Protein AF-A0A4R4KSW1-F1 (afdb_monomer_lite)

Foldseek 3Di:
DDDDDDPDDDDDDPVVVVVVVVVVLVPPDCCLVVVVLPVSQVSLVVVCLVVVLPLSSLCVNLVSCVVVVNLLSVLLSCVLPPPDDPSSVVSVCVVQVALLSSLVSSVDDPDPLVVSDDSSSVSNVVSVVRNVVVVPPDDPDD

Structure (mmCIF, N/CA/C/O backbone):
data_AF-A0A4R4KSW1-F1
#
_entry.id   AF-A0A4R4KSW1-F1
#
loop_
_atom_site.group_PDB
_atom_site.id
_atom_site.type_symbol
_atom_site.label_atom_id
_atom_site.label_alt_id
_atom_site.label_comp_id
_atom_site.label_asym_id
_atom_site.label_entity_id
_atom_site.label_seq_id
_atom_site.pdbx_PDB_ins_code
_atom_site.Cartn_x
_atom_site.Cartn_y
_atom_site.Cartn_z
_atom_site.occupancy
_atom_site.B_iso_or_equiv
_atom_site.auth_seq_id
_atom_site.auth_comp_id
_atom_site.auth_asym_id
_atom_site.auth_atom_id
_atom_site.pdbx_PDB_model_num
ATOM 1 N N . MET A 1 1 ? 36.757 42.117 5.072 1.00 40.88 1 MET A N 1
ATOM 2 C CA . MET A 1 1 ? 36.601 40.671 4.805 1.00 40.88 1 MET A CA 1
ATOM 3 C C . MET A 1 1 ? 35.269 40.216 5.393 1.00 40.88 1 MET A C 1
ATOM 5 O O . MET A 1 1 ? 35.121 40.250 6.605 1.00 40.88 1 MET A O 1
ATOM 9 N N . ARG A 1 2 ? 34.273 39.903 4.553 1.00 39.62 2 ARG A N 1
ATOM 10 C CA . ARG A 1 2 ? 32.983 39.302 4.943 1.00 39.62 2 ARG A CA 1
ATOM 11 C C . ARG A 1 2 ? 32.752 38.094 4.035 1.00 39.62 2 ARG A C 1
ATOM 13 O O . ARG A 1 2 ? 32.917 38.212 2.826 1.00 39.62 2 ARG A O 1
ATOM 20 N N . THR A 1 3 ? 32.440 36.951 4.630 1.00 44.84 3 THR A N 1
ATOM 21 C CA . THR A 1 3 ? 32.105 35.693 3.954 1.00 44.84 3 THR A CA 1
ATOM 22 C C . THR A 1 3 ? 30.780 35.831 3.186 1.00 44.84 3 THR A C 1
ATOM 24 O O . THR A 1 3 ? 29.848 36.441 3.717 1.00 44.84 3 THR A O 1
ATOM 27 N N . PRO A 1 4 ? 30.634 35.284 1.964 1.00 45.84 4 PRO A N 1
ATOM 28 C CA . PRO A 1 4 ? 29.331 35.189 1.324 1.00 45.84 4 PRO A CA 1
ATOM 29 C C . PRO A 1 4 ? 28.587 33.981 1.895 1.00 45.84 4 PRO A C 1
ATOM 31 O O . PRO A 1 4 ? 28.995 32.834 1.731 1.00 45.84 4 PRO A O 1
ATOM 34 N N . SER A 1 5 ? 27.500 34.283 2.597 1.00 45.66 5 SER A N 1
ATOM 35 C CA . SER A 1 5 ? 26.503 33.339 3.081 1.00 45.66 5 SER A CA 1
ATOM 36 C C . SER A 1 5 ? 25.898 32.551 1.914 1.00 45.66 5 SER A C 1
ATOM 38 O O . SER A 1 5 ? 25.315 33.122 0.995 1.00 45.66 5 SER A O 1
ATOM 40 N N . GLU A 1 6 ? 26.110 31.238 1.951 1.00 44.94 6 GLU A N 1
ATOM 41 C CA . GLU A 1 6 ? 25.135 30.179 1.682 1.00 44.94 6 GLU A CA 1
ATOM 42 C C . GLU A 1 6 ? 23.900 30.592 0.858 1.00 44.94 6 GLU A C 1
ATOM 44 O O . GLU A 1 6 ? 22.808 30.829 1.381 1.00 44.94 6 GLU A O 1
ATOM 49 N N . GLN A 1 7 ? 24.059 30.628 -0.468 1.00 41.81 7 GLN A N 1
ATOM 50 C CA . GLN A 1 7 ? 22.933 30.652 -1.400 1.00 41.81 7 GLN A CA 1
ATOM 51 C C . GLN A 1 7 ? 22.226 29.294 -1.359 1.00 41.81 7 GLN A C 1
ATOM 53 O O . GLN A 1 7 ? 22.502 28.385 -2.140 1.00 41.81 7 GLN A O 1
ATOM 58 N N . ARG A 1 8 ? 21.296 29.149 -0.416 1.00 44.91 8 ARG A N 1
ATOM 59 C CA . ARG A 1 8 ? 20.306 28.073 -0.432 1.00 44.91 8 ARG A CA 1
ATOM 60 C C . ARG A 1 8 ? 19.415 28.273 -1.670 1.00 44.91 8 ARG A C 1
ATOM 62 O O . ARG A 1 8 ? 18.841 29.356 -1.809 1.00 44.91 8 ARG A O 1
ATOM 69 N N . PRO A 1 9 ? 19.276 27.283 -2.571 1.00 37.34 9 PRO A N 1
ATOM 70 C CA . PRO A 1 9 ? 18.453 27.451 -3.762 1.00 37.34 9 PRO A CA 1
ATOM 71 C C . PRO A 1 9 ? 16.979 27.677 -3.376 1.00 37.34 9 PRO A C 1
ATOM 73 O O . PRO A 1 9 ? 16.510 27.116 -2.376 1.00 37.34 9 PRO A O 1
ATOM 76 N N . PRO A 1 10 ? 16.235 28.497 -4.140 1.00 38.19 10 PRO A N 1
ATOM 77 C CA . PRO A 1 10 ? 14.839 28.797 -3.848 1.00 38.19 10 PRO A CA 1
ATOM 78 C C . PRO A 1 10 ? 13.978 27.529 -3.909 1.00 38.19 10 PRO A C 1
ATOM 80 O O . PRO A 1 10 ? 14.108 26.713 -4.823 1.00 38.19 10 PRO A O 1
ATOM 83 N N . ARG A 1 11 ? 13.070 27.373 -2.933 1.00 46.72 11 ARG A N 1
ATOM 84 C CA . ARG A 1 11 ? 12.058 26.306 -2.935 1.00 46.72 11 ARG A CA 1
ATOM 85 C C . ARG A 1 11 ? 11.201 26.430 -4.205 1.00 46.72 11 ARG A C 1
ATOM 87 O O . ARG A 1 11 ? 10.663 27.512 -4.444 1.00 46.72 11 ARG A O 1
ATOM 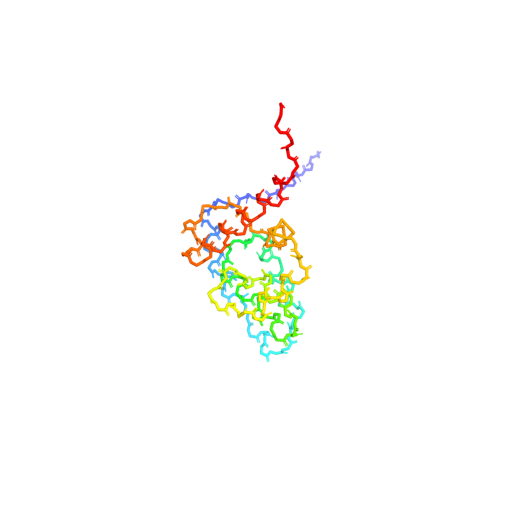94 N N . PRO A 1 12 ? 11.049 25.365 -5.011 1.00 41.12 12 PRO A N 1
ATOM 95 C CA . PRO A 1 12 ? 10.265 25.445 -6.234 1.00 41.12 12 PRO A CA 1
ATOM 96 C C . PRO A 1 12 ? 8.782 25.676 -5.917 1.00 41.12 12 PRO A C 1
ATOM 98 O O . PRO A 1 12 ? 8.201 25.022 -5.051 1.00 41.12 12 PRO A O 1
ATOM 101 N N . LEU A 1 13 ? 8.182 26.623 -6.643 1.00 39.38 13 LEU A N 1
ATOM 102 C CA . LEU A 1 13 ? 6.749 26.903 -6.632 1.00 39.38 13 LEU A CA 1
ATOM 103 C C . LEU A 1 13 ? 5.985 25.678 -7.155 1.00 39.38 13 LEU A C 1
ATOM 105 O O . LEU A 1 13 ? 6.393 25.051 -8.135 1.00 39.38 13 LEU A O 1
ATOM 109 N N . ILE A 1 14 ? 4.864 25.375 -6.501 1.00 45.47 14 ILE A N 1
ATOM 110 C CA . ILE A 1 14 ? 4.027 24.162 -6.594 1.00 45.47 14 ILE A CA 1
ATOM 111 C C . ILE A 1 14 ? 3.681 23.730 -8.043 1.00 45.47 14 ILE A C 1
ATOM 113 O O . ILE A 1 14 ? 3.438 22.551 -8.288 1.00 45.47 14 ILE A O 1
ATOM 117 N N . GLY A 1 15 ? 3.746 24.636 -9.027 1.00 35.56 15 GLY A N 1
ATOM 118 C CA . GLY A 1 15 ? 3.568 24.331 -10.455 1.00 35.56 15 GLY A CA 1
ATOM 119 C C . GLY A 1 15 ? 4.728 23.567 -11.117 1.00 35.56 15 GLY A C 1
ATOM 120 O O . GLY A 1 15 ? 4.478 22.605 -11.837 1.00 35.56 15 GLY A O 1
ATOM 121 N N . LYS A 1 16 ? 5.998 23.900 -10.823 1.00 37.47 16 LYS A N 1
ATOM 122 C CA . LYS A 1 16 ? 7.167 23.210 -11.422 1.00 37.47 16 LYS A CA 1
ATOM 123 C C . LYS A 1 16 ? 7.382 21.797 -10.875 1.00 37.47 16 LYS A C 1
ATOM 125 O O . LYS A 1 16 ? 8.035 20.980 -11.518 1.00 37.47 16 LYS A O 1
ATOM 130 N N . ALA A 1 17 ? 6.811 21.496 -9.708 1.00 44.28 17 ALA A N 1
ATOM 131 C CA . ALA A 1 17 ? 6.842 20.155 -9.140 1.00 44.28 17 ALA A CA 1
ATOM 132 C C . ALA A 1 17 ? 6.058 19.154 -10.002 1.00 44.28 17 ALA A C 1
ATOM 134 O O . ALA A 1 17 ? 6.476 18.009 -10.080 1.00 44.28 17 ALA A O 1
ATOM 135 N N . ARG A 1 18 ? 4.979 19.569 -10.693 1.00 41.75 18 ARG A N 1
ATOM 136 C CA . ARG A 1 18 ? 4.190 18.680 -11.571 1.00 41.75 18 ARG A CA 1
ATOM 137 C C . ARG A 1 18 ? 4.882 18.389 -12.906 1.00 41.75 18 ARG A C 1
ATOM 139 O O . ARG A 1 18 ? 4.827 17.253 -13.357 1.00 41.75 18 ARG A O 1
ATOM 146 N N . GLU A 1 19 ? 5.588 19.352 -13.502 1.00 37.38 19 GLU A N 1
ATOM 147 C CA . GLU A 1 19 ? 6.409 19.104 -14.706 1.00 37.38 19 GLU A CA 1
ATOM 148 C C . GLU A 1 19 ? 7.639 18.242 -14.400 1.00 37.38 19 GLU A C 1
ATOM 150 O O . GLU A 1 19 ? 7.939 17.316 -15.151 1.00 37.38 19 GLU A O 1
ATOM 155 N N . GLN A 1 20 ? 8.308 18.467 -13.260 1.00 49.34 20 GLN A N 1
ATOM 156 C CA . GLN A 1 20 ? 9.351 17.546 -12.800 1.00 49.34 20 GLN A CA 1
ATOM 157 C C . GLN A 1 20 ? 8.776 16.173 -12.442 1.00 49.34 20 GLN A C 1
ATOM 159 O O . GLN A 1 20 ? 9.430 15.178 -12.711 1.00 49.34 20 GLN A O 1
ATOM 164 N N . LEU A 1 21 ? 7.553 16.088 -11.906 1.00 46.84 21 LEU A N 1
ATOM 165 C CA . LEU A 1 21 ? 6.870 14.823 -11.620 1.00 46.84 21 LEU A CA 1
ATOM 166 C C . LEU A 1 21 ? 6.557 14.032 -12.897 1.00 46.84 21 LEU A C 1
ATOM 168 O O . LEU A 1 21 ? 6.642 12.814 -12.852 1.00 46.84 21 LEU A O 1
ATOM 172 N N . ILE A 1 22 ? 6.253 14.685 -14.025 1.00 48.06 22 ILE A N 1
ATOM 173 C CA . ILE A 1 22 ? 6.070 14.016 -15.328 1.00 48.06 22 ILE A CA 1
ATOM 174 C C . ILE A 1 22 ? 7.417 13.500 -15.857 1.00 48.06 22 ILE A C 1
ATOM 176 O O . ILE A 1 22 ? 7.516 12.328 -16.214 1.00 48.06 22 ILE A O 1
ATOM 180 N N . LEU A 1 23 ? 8.477 14.318 -15.802 1.00 46.78 23 LEU A N 1
ATOM 181 C CA . LEU A 1 23 ? 9.830 13.894 -16.191 1.00 46.78 23 LEU A CA 1
ATOM 182 C C . LEU A 1 23 ? 10.416 12.809 -15.263 1.00 46.78 23 LEU A C 1
ATOM 184 O O . LEU A 1 23 ? 11.220 11.992 -15.700 1.00 46.78 23 LEU A O 1
ATOM 188 N N . PHE A 1 24 ? 10.025 12.785 -13.985 1.00 48.53 24 PHE A N 1
ATOM 189 C CA . PHE A 1 24 ? 10.473 11.796 -12.997 1.00 48.53 24 PHE A CA 1
ATOM 190 C C . PHE A 1 24 ? 9.584 10.537 -12.982 1.00 48.53 24 PHE A C 1
ATOM 192 O O . PHE A 1 24 ? 10.086 9.459 -12.668 1.00 48.53 24 PHE A O 1
ATOM 199 N N . LYS A 1 25 ? 8.295 10.630 -13.367 1.00 47.12 25 LYS A N 1
ATOM 200 C CA . LYS A 1 25 ? 7.381 9.478 -13.563 1.00 47.12 25 LYS A CA 1
ATOM 201 C C . LYS A 1 25 ? 7.838 8.558 -14.694 1.00 47.12 25 LYS A C 1
ATOM 203 O O . LYS A 1 25 ? 7.623 7.350 -14.605 1.00 47.12 25 LYS A O 1
ATOM 208 N N . GLU A 1 26 ? 8.480 9.108 -15.723 1.00 49.03 26 GLU A N 1
ATOM 209 C CA . GLU A 1 26 ? 9.073 8.345 -16.832 1.00 49.03 26 GLU A CA 1
ATOM 210 C C . GLU A 1 26 ? 10.316 7.537 -16.414 1.00 49.03 26 GLU A C 1
ATOM 212 O O . GLU A 1 26 ? 10.730 6.615 -17.113 1.00 49.03 26 GLU A O 1
ATOM 217 N N . ILE A 1 27 ? 10.889 7.800 -15.235 1.00 51.84 27 ILE A N 1
ATOM 218 C CA . ILE A 1 27 ? 12.091 7.118 -14.744 1.00 51.84 27 ILE A CA 1
ATOM 219 C C . ILE A 1 27 ? 11.703 6.051 -13.707 1.00 51.84 27 ILE A C 1
ATOM 221 O O . ILE A 1 27 ? 12.081 6.097 -12.537 1.00 51.84 27 ILE A O 1
ATOM 225 N N . VAL A 1 28 ? 11.000 5.013 -14.163 1.00 50.75 28 VAL A N 1
ATOM 226 C CA . VAL A 1 28 ? 11.430 3.651 -13.805 1.00 50.75 28 VAL A CA 1
ATOM 227 C C . VAL A 1 28 ? 11.999 3.053 -15.091 1.00 50.75 28 VAL A C 1
ATOM 229 O O . VAL A 1 28 ? 11.232 2.569 -15.922 1.00 50.75 28 VAL A O 1
ATOM 232 N N . PRO A 1 29 ? 13.322 3.169 -15.298 1.00 47.09 29 PRO A N 1
ATOM 233 C CA . PRO A 1 29 ? 13.972 2.786 -16.539 1.00 47.09 29 PRO A CA 1
ATOM 234 C C . P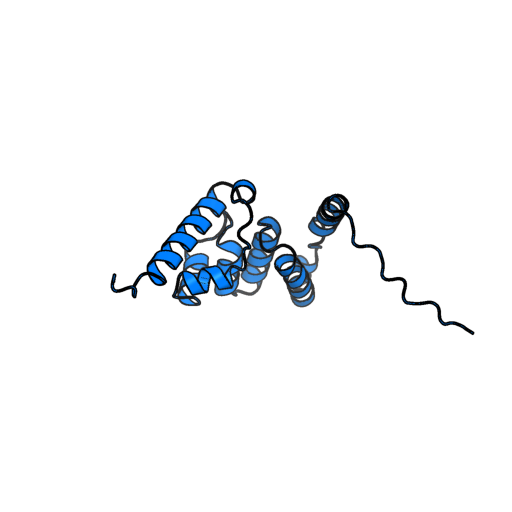RO A 1 29 ? 14.102 1.253 -16.635 1.00 47.09 29 PRO A C 1
ATOM 236 O O . PRO A 1 29 ? 13.894 0.566 -15.634 1.00 47.09 29 PRO A O 1
ATOM 239 N N . PRO A 1 30 ? 14.488 0.697 -17.801 1.00 52.84 30 PRO A N 1
ATOM 240 C CA . PRO A 1 30 ? 14.723 -0.733 -18.103 1.00 52.84 30 PRO A CA 1
ATOM 241 C C . PRO A 1 30 ? 15.565 -1.564 -17.108 1.00 52.84 30 PRO A C 1
ATOM 243 O O . PRO A 1 30 ? 15.766 -2.753 -17.329 1.00 52.84 30 PRO A O 1
ATOM 246 N N . GLU A 1 31 ? 16.016 -0.988 -15.996 1.00 51.25 31 GLU A N 1
ATOM 247 C CA . GLU A 1 31 ? 16.715 -1.614 -14.870 1.00 51.25 31 GLU A CA 1
ATOM 248 C C . GLU A 1 31 ? 15.986 -2.847 -14.302 1.00 51.25 31 GLU A C 1
ATOM 250 O O . GLU A 1 31 ? 16.642 -3.803 -13.883 1.00 51.25 31 GLU A O 1
ATOM 255 N N . LEU A 1 32 ? 14.646 -2.868 -14.354 1.00 52.72 32 LEU A N 1
ATOM 256 C CA . LEU A 1 32 ? 13.837 -4.041 -13.991 1.00 52.72 32 LEU A CA 1
ATOM 257 C C . LEU A 1 32 ? 14.093 -5.247 -14.908 1.00 52.72 32 LEU A C 1
ATOM 259 O O . LEU A 1 32 ? 14.032 -6.382 -14.450 1.00 52.72 32 LEU A O 1
ATOM 263 N N . HIS A 1 33 ? 14.414 -5.007 -16.181 1.00 53.41 33 HIS A N 1
ATOM 264 C CA . HIS A 1 33 ? 14.736 -6.056 -17.152 1.00 53.41 33 HIS A CA 1
ATOM 265 C C . HIS A 1 33 ? 16.196 -6.527 -17.039 1.00 53.41 33 HIS A C 1
ATOM 267 O O . HIS A 1 33 ? 16.533 -7.589 -17.550 1.00 53.41 33 HIS A O 1
ATOM 273 N N . LEU A 1 34 ? 17.058 -5.763 -16.354 1.00 57.00 34 LEU A N 1
ATOM 274 C CA . LEU A 1 34 ? 18.495 -6.038 -16.206 1.00 57.00 34 LEU A CA 1
ATOM 275 C C . LEU A 1 34 ? 18.870 -6.620 -14.830 1.00 57.00 34 LEU A C 1
ATOM 277 O O . LEU A 1 34 ? 20.048 -6.811 -14.541 1.00 57.00 34 LEU A O 1
ATOM 281 N N . GLY A 1 35 ? 17.894 -6.889 -13.954 1.00 61.28 35 GLY A N 1
ATOM 282 C CA . GLY A 1 35 ? 18.146 -7.450 -12.621 1.00 61.28 35 GLY A CA 1
ATOM 283 C C . GLY A 1 35 ? 18.725 -6.455 -11.604 1.00 61.28 35 GLY A C 1
ATOM 284 O O . GLY A 1 35 ? 19.170 -6.848 -10.523 1.00 61.28 35 GLY A O 1
ATOM 285 N N . HIS A 1 36 ? 18.700 -5.153 -11.900 1.00 67.50 36 HIS A N 1
ATOM 286 C CA . HIS A 1 36 ? 19.191 -4.094 -11.012 1.00 67.50 36 HIS A CA 1
ATOM 287 C C . HIS A 1 36 ? 18.127 -3.690 -9.977 1.00 67.50 36 HIS A C 1
ATOM 289 O O . HIS A 1 36 ? 17.738 -2.530 -9.845 1.00 67.50 36 HIS A O 1
ATOM 295 N N . TYR A 1 37 ? 17.655 -4.665 -9.200 1.00 73.25 37 TYR A N 1
ATOM 296 C CA . TYR A 1 37 ? 16.547 -4.467 -8.266 1.00 73.25 37 TYR A CA 1
ATOM 297 C C . TYR A 1 37 ? 16.885 -3.503 -7.119 1.00 73.25 37 TYR A C 1
ATOM 299 O O . TYR A 1 37 ? 16.013 -2.778 -6.653 1.00 73.25 37 TYR A O 1
ATOM 307 N N . ARG A 1 38 ? 18.145 -3.454 -6.656 1.00 79.31 38 ARG A N 1
ATOM 308 C CA . ARG A 1 38 ? 18.543 -2.617 -5.504 1.00 79.31 38 ARG A CA 1
ATOM 309 C C . ARG A 1 38 ? 18.478 -1.106 -5.799 1.00 79.31 38 ARG A C 1
ATOM 311 O O . ARG A 1 38 ? 17.818 -0.409 -5.027 1.00 79.31 38 ARG A O 1
ATOM 318 N N . PRO A 1 39 ? 19.079 -0.578 -6.886 1.00 81.31 39 PRO A N 1
ATOM 319 C CA . PRO A 1 39 ? 18.916 0.832 -7.253 1.00 81.31 39 PRO A CA 1
ATOM 320 C C . PRO A 1 39 ? 17.457 1.219 -7.524 1.00 81.31 39 PRO A C 1
ATOM 322 O O . PRO A 1 39 ? 16.995 2.249 -7.027 1.00 81.31 39 PRO A O 1
ATOM 325 N N . ALA A 1 40 ? 16.710 0.363 -8.232 1.00 81.56 40 ALA A N 1
ATOM 326 C CA . ALA A 1 40 ? 15.293 0.580 -8.510 1.00 81.56 40 ALA A CA 1
ATOM 327 C C . ALA A 1 40 ? 14.458 0.646 -7.218 1.00 81.56 40 ALA A C 1
ATOM 329 O O . ALA A 1 40 ? 13.670 1.579 -7.042 1.00 81.56 40 ALA A O 1
ATOM 330 N N . MET A 1 41 ? 14.684 -0.282 -6.276 1.00 85.12 41 MET A N 1
ATOM 331 C CA . MET A 1 41 ? 14.054 -0.278 -4.949 1.00 85.12 41 MET A CA 1
ATOM 332 C C . MET A 1 41 ? 14.355 1.012 -4.192 1.00 85.12 41 MET A C 1
ATOM 334 O O . MET A 1 41 ? 13.438 1.617 -3.639 1.00 85.12 41 MET A O 1
ATOM 338 N N . GLN A 1 42 ? 15.614 1.456 -4.184 1.00 88.06 42 GLN A N 1
ATOM 339 C CA . GLN A 1 42 ? 16.010 2.662 -3.461 1.00 88.06 42 GLN A CA 1
ATOM 340 C C . GLN A 1 42 ? 15.349 3.916 -4.045 1.00 88.06 42 GLN A C 1
ATOM 342 O O . GLN A 1 42 ? 14.790 4.722 -3.300 1.00 88.06 42 GLN A O 1
ATOM 347 N N . ARG A 1 43 ? 15.353 4.069 -5.376 1.00 87.38 43 ARG A N 1
ATOM 348 C CA . ARG A 1 43 ? 14.718 5.209 -6.055 1.00 87.38 43 ARG A CA 1
ATOM 349 C C . ARG A 1 43 ? 13.208 5.228 -5.812 1.00 87.38 43 ARG A C 1
ATOM 351 O O . ARG A 1 43 ? 12.667 6.263 -5.420 1.00 87.38 43 ARG A O 1
ATOM 358 N N . LEU A 1 44 ? 12.534 4.087 -5.979 1.00 88.44 44 LEU A N 1
ATOM 359 C CA . LEU A 1 44 ? 11.103 3.970 -5.686 1.00 88.44 44 LEU A CA 1
ATOM 360 C C . LEU A 1 44 ? 10.804 4.210 -4.205 1.00 88.44 44 LEU A C 1
ATOM 362 O O . LEU A 1 44 ? 9.764 4.785 -3.880 1.00 88.44 44 LEU A O 1
ATOM 366 N N . ALA A 1 45 ? 11.715 3.841 -3.301 1.00 89.56 45 ALA A N 1
ATOM 367 C CA . ALA A 1 45 ? 11.562 4.126 -1.885 1.00 89.56 45 ALA A CA 1
ATOM 368 C C . ALA A 1 45 ? 11.592 5.619 -1.569 1.00 89.56 45 ALA A C 1
ATOM 370 O O . ALA A 1 45 ? 10.720 6.095 -0.841 1.00 89.56 45 ALA A O 1
ATOM 371 N N . SER A 1 46 ? 12.530 6.362 -2.155 1.00 89.19 46 SER A N 1
ATOM 372 C CA . SER A 1 46 ? 12.569 7.820 -2.034 1.00 89.19 46 SER A CA 1
ATOM 373 C C . SER A 1 46 ? 11.317 8.474 -2.623 1.00 89.19 46 SER A C 1
ATOM 375 O O . SER A 1 46 ? 10.732 9.353 -1.993 1.00 89.19 46 SER A O 1
ATOM 377 N N . LEU A 1 47 ? 10.863 8.011 -3.791 1.00 89.00 47 LEU A N 1
ATOM 378 C CA . LEU A 1 47 ? 9.683 8.563 -4.457 1.00 89.00 47 LEU A CA 1
ATOM 379 C C . LEU A 1 47 ? 8.394 8.343 -3.675 1.00 89.00 47 LEU A C 1
ATOM 381 O O . LEU A 1 47 ? 7.652 9.285 -3.434 1.00 89.00 47 LEU A O 1
ATOM 385 N N . THR A 1 48 ? 8.140 7.111 -3.245 1.00 88.81 48 THR A N 1
ATOM 386 C CA . THR A 1 48 ? 6.934 6.778 -2.470 1.00 88.81 48 THR A CA 1
ATOM 387 C C . THR A 1 48 ? 6.941 7.406 -1.076 1.00 88.81 48 THR A C 1
ATOM 389 O O . THR A 1 48 ? 5.882 7.607 -0.495 1.00 88.81 48 THR A O 1
ATOM 392 N N . ALA A 1 49 ? 8.106 7.766 -0.526 1.00 87.12 49 ALA A N 1
ATOM 393 C CA . ALA A 1 49 ? 8.173 8.577 0.688 1.00 87.12 49 ALA A CA 1
ATOM 394 C C . ALA A 1 49 ? 7.798 10.051 0.434 1.00 87.12 49 ALA A C 1
ATOM 396 O O . ALA A 1 49 ? 7.161 10.674 1.285 1.00 87.12 49 ALA A O 1
ATOM 397 N N . ALA A 1 50 ? 8.183 10.605 -0.720 1.00 86.19 50 ALA A N 1
ATOM 398 C CA . ALA A 1 50 ? 7.856 11.976 -1.113 1.00 86.19 50 ALA A CA 1
ATOM 399 C C . ALA A 1 50 ? 6.389 12.129 -1.557 1.00 86.19 50 ALA A C 1
ATOM 401 O O . ALA A 1 50 ? 5.739 13.115 -1.206 1.00 86.19 50 ALA A O 1
ATOM 402 N N . TYR A 1 51 ? 5.869 11.130 -2.272 1.00 85.88 51 TYR A N 1
ATOM 403 C CA . TYR A 1 51 ? 4.535 11.097 -2.872 1.00 85.88 51 TYR A CA 1
ATOM 404 C C . TYR A 1 51 ? 3.790 9.816 -2.449 1.00 85.88 51 TYR A C 1
ATOM 406 O O . TYR A 1 51 ? 3.611 8.903 -3.257 1.00 85.88 51 TYR A O 1
ATOM 414 N N . PRO A 1 52 ? 3.387 9.699 -1.171 1.00 86.31 52 PRO A N 1
ATOM 415 C CA . PRO A 1 52 ? 2.792 8.468 -0.641 1.00 86.31 52 PRO A CA 1
ATOM 416 C C . PRO A 1 52 ? 1.427 8.109 -1.241 1.00 86.31 52 PRO A C 1
ATOM 418 O O . PRO A 1 52 ? 1.038 6.936 -1.202 1.00 86.31 52 PRO A O 1
ATOM 421 N N . ASP A 1 53 ? 0.737 9.102 -1.803 1.00 86.12 53 ASP A N 1
ATOM 422 C CA . ASP A 1 53 ? -0.639 9.006 -2.300 1.00 86.12 53 ASP A CA 1
ATOM 423 C C . ASP A 1 53 ? -0.690 8.798 -3.827 1.00 86.12 53 ASP A C 1
ATOM 425 O O . ASP A 1 53 ? -1.759 8.586 -4.393 1.00 86.12 53 ASP A O 1
ATOM 429 N N . ASP A 1 54 ? 0.461 8.834 -4.514 1.00 87.50 54 ASP A N 1
ATOM 430 C CA . ASP A 1 54 ? 0.540 8.578 -5.956 1.00 87.50 54 ASP A CA 1
ATOM 431 C C . ASP A 1 54 ? 0.393 7.074 -6.230 1.00 87.50 54 ASP A C 1
ATOM 433 O O . ASP A 1 54 ? 1.316 6.278 -6.018 1.00 87.50 54 ASP A O 1
ATOM 437 N N . LEU A 1 55 ? -0.791 6.684 -6.701 1.00 88.00 55 LEU A N 1
ATOM 438 C CA . LEU A 1 55 ? -1.139 5.285 -6.941 1.00 88.00 55 LEU A CA 1
ATOM 439 C C . LEU A 1 55 ? -0.287 4.621 -8.027 1.00 88.00 55 LEU A C 1
ATOM 441 O O . LEU A 1 55 ? -0.041 3.420 -7.925 1.00 88.00 55 LEU A O 1
ATOM 445 N N . ASP A 1 56 ? 0.234 5.370 -9.004 1.00 87.12 56 ASP A N 1
ATOM 446 C CA . ASP A 1 56 ? 1.128 4.801 -10.019 1.00 87.12 56 ASP A CA 1
ATOM 447 C C . ASP A 1 56 ? 2.475 4.422 -9.399 1.00 87.12 56 ASP A C 1
ATOM 449 O O . ASP A 1 56 ? 3.030 3.357 -9.684 1.00 87.12 56 ASP A O 1
ATOM 453 N N . LEU A 1 57 ? 3.012 5.274 -8.517 1.00 88.06 57 LEU A N 1
ATOM 454 C CA . LEU A 1 57 ? 4.251 4.976 -7.793 1.00 88.06 57 LEU A CA 1
ATOM 455 C C . LEU A 1 57 ? 4.080 3.782 -6.853 1.00 88.06 57 LEU A C 1
ATOM 457 O O . LEU A 1 57 ? 4.971 2.932 -6.757 1.00 88.06 57 LEU A O 1
ATOM 461 N N . ARG A 1 58 ? 2.925 3.688 -6.192 1.00 91.94 58 ARG A N 1
ATOM 462 C CA . ARG A 1 58 ? 2.574 2.541 -5.351 1.00 91.94 58 ARG A CA 1
ATOM 463 C C . ARG A 1 58 ? 2.449 1.247 -6.160 1.00 91.94 58 ARG A C 1
ATOM 465 O O . ARG A 1 58 ? 3.058 0.251 -5.773 1.00 91.94 58 ARG A O 1
ATOM 472 N N . ALA A 1 59 ? 1.754 1.274 -7.298 1.00 90.31 59 ALA A N 1
ATOM 473 C CA . ALA A 1 59 ? 1.611 0.126 -8.197 1.00 90.31 59 ALA A CA 1
ATOM 474 C C . ALA A 1 59 ? 2.972 -0.365 -8.714 1.00 90.31 59 ALA A C 1
ATOM 476 O O . ALA A 1 59 ? 3.277 -1.556 -8.662 1.00 90.31 59 ALA A O 1
ATOM 477 N N . ARG A 1 60 ? 3.851 0.558 -9.130 1.00 89.88 60 ARG A N 1
ATOM 478 C CA . ARG A 1 60 ? 5.222 0.227 -9.562 1.00 89.88 60 ARG A CA 1
ATOM 479 C C . ARG A 1 60 ? 6.036 -0.416 -8.445 1.00 89.88 60 ARG A C 1
ATOM 481 O O . ARG A 1 60 ? 6.774 -1.370 -8.685 1.00 89.88 60 ARG A O 1
ATOM 488 N N . ARG A 1 61 ? 5.896 0.081 -7.214 1.00 91.19 61 ARG A N 1
ATOM 489 C CA . ARG A 1 61 ? 6.575 -0.502 -6.056 1.00 91.19 61 ARG A CA 1
ATOM 490 C C . ARG A 1 61 ? 6.042 -1.900 -5.729 1.00 91.19 61 ARG A C 1
ATOM 492 O O . ARG A 1 61 ? 6.847 -2.789 -5.469 1.00 91.19 61 ARG A O 1
ATOM 499 N N . ALA A 1 62 ? 4.730 -2.117 -5.808 1.00 92.69 62 ALA A N 1
ATOM 500 C CA . ALA A 1 62 ? 4.132 -3.444 -5.669 1.00 92.69 62 ALA A CA 1
ATOM 501 C C . ALA A 1 62 ? 4.657 -4.413 -6.743 1.00 92.69 62 ALA A C 1
ATOM 503 O O . ALA A 1 62 ? 5.123 -5.499 -6.408 1.00 92.69 62 ALA A O 1
ATOM 504 N N . ALA A 1 63 ? 4.695 -3.997 -8.012 1.00 90.25 63 ALA A N 1
ATOM 505 C CA . ALA A 1 63 ? 5.231 -4.806 -9.109 1.00 90.25 63 ALA A CA 1
ATOM 506 C C . ALA A 1 63 ? 6.693 -5.236 -8.878 1.00 90.25 63 ALA A C 1
ATOM 508 O O . ALA A 1 63 ? 7.033 -6.400 -9.081 1.00 90.25 63 ALA A O 1
ATOM 509 N N . LEU A 1 64 ? 7.542 -4.337 -8.374 1.00 88.69 64 LEU A N 1
ATOM 510 C CA . LEU A 1 64 ? 8.920 -4.665 -7.998 1.00 88.69 64 LEU A CA 1
ATOM 511 C C . LEU A 1 64 ? 8.983 -5.700 -6.861 1.00 88.69 64 LEU A C 1
ATOM 513 O O . LEU A 1 64 ? 9.803 -6.615 -6.899 1.00 88.69 64 LEU A O 1
ATOM 517 N N . HIS A 1 65 ? 8.105 -5.591 -5.862 1.00 90.12 65 HIS A N 1
ATOM 518 C CA . HIS A 1 65 ? 8.035 -6.571 -4.777 1.00 90.12 65 HIS A CA 1
ATOM 519 C C . HIS A 1 65 ? 7.509 -7.943 -5.238 1.00 90.12 65 HIS A C 1
ATOM 521 O O . HIS A 1 65 ? 7.945 -8.956 -4.686 1.00 90.12 65 HIS A O 1
ATOM 527 N N . ARG A 1 66 ? 6.663 -8.001 -6.282 1.00 90.06 66 ARG A N 1
ATOM 528 C CA . ARG A 1 66 ? 6.224 -9.265 -6.911 1.00 90.06 66 ARG A CA 1
ATOM 529 C C . ARG A 1 66 ? 7.412 -10.009 -7.514 1.00 90.06 66 ARG A C 1
ATOM 531 O O . ARG A 1 66 ? 7.545 -11.209 -7.305 1.00 90.06 66 ARG A O 1
ATOM 538 N N . GLN A 1 67 ? 8.315 -9.289 -8.182 1.00 87.19 67 GLN A N 1
ATOM 539 C CA . GLN A 1 67 ? 9.509 -9.880 -8.800 1.00 87.19 67 GLN A CA 1
ATOM 540 C C . GLN A 1 67 ? 10.457 -10.534 -7.787 1.00 87.19 67 GLN A C 1
ATOM 542 O O . GLN A 1 67 ? 11.143 -11.492 -8.128 1.00 87.19 67 GLN A O 1
ATOM 547 N N . VAL A 1 68 ? 10.485 -10.045 -6.543 1.00 85.00 68 VAL A N 1
ATOM 548 C CA . VAL A 1 68 ? 11.319 -10.605 -5.463 1.00 85.00 68 VAL A CA 1
ATOM 549 C C . VAL A 1 68 ? 10.532 -11.484 -4.480 1.00 85.00 68 VAL A C 1
ATOM 551 O O . VAL A 1 68 ? 11.079 -11.889 -3.457 1.00 85.00 68 VAL A O 1
ATOM 554 N N . GLY A 1 69 ? 9.255 -11.772 -4.759 1.00 89.06 69 GLY A N 1
ATOM 555 C CA . GLY A 1 69 ? 8.416 -12.675 -3.961 1.00 89.06 69 GLY A CA 1
ATOM 556 C C . GLY A 1 69 ? 7.994 -12.152 -2.581 1.00 89.06 69 GLY A C 1
ATOM 557 O O . GLY A 1 69 ? 7.547 -12.932 -1.743 1.00 89.06 69 GLY A O 1
ATOM 558 N N . ASN A 1 70 ? 8.115 -10.849 -2.309 1.00 93.50 70 ASN A N 1
ATOM 559 C CA . ASN A 1 70 ? 7.739 -10.272 -1.013 1.00 93.50 70 ASN A CA 1
ATOM 560 C C . ASN A 1 70 ? 6.254 -9.873 -0.997 1.00 93.50 70 ASN A C 1
ATOM 562 O O . ASN A 1 70 ? 5.921 -8.695 -1.120 1.00 93.50 70 ASN A O 1
ATOM 566 N N . LEU A 1 71 ? 5.365 -10.856 -0.824 1.00 95.25 71 LEU A N 1
ATOM 567 C CA . LEU A 1 71 ? 3.909 -10.653 -0.853 1.00 95.25 71 LEU A CA 1
ATOM 568 C C . LEU A 1 71 ? 3.395 -9.628 0.172 1.00 95.25 71 LEU A C 1
ATOM 570 O O . LEU A 1 71 ? 2.424 -8.931 -0.110 1.00 95.25 71 LEU A O 1
ATOM 574 N N . VAL A 1 72 ? 4.054 -9.488 1.328 1.00 96.31 72 VAL A N 1
ATOM 575 C CA . VAL A 1 72 ? 3.663 -8.508 2.357 1.00 96.31 72 VAL A CA 1
ATOM 576 C C . VAL A 1 72 ? 3.805 -7.083 1.831 1.00 96.31 72 VAL A C 1
ATOM 578 O O . VAL A 1 72 ? 2.873 -6.285 1.940 1.00 96.31 72 VAL A O 1
ATOM 581 N N . ASP A 1 73 ? 4.957 -6.751 1.242 1.00 94.94 73 ASP A N 1
ATOM 582 C CA . ASP A 1 73 ? 5.151 -5.423 0.662 1.00 94.94 73 ASP A CA 1
ATOM 583 C C . ASP A 1 73 ? 4.364 -5.254 -0.645 1.00 94.94 73 ASP A C 1
ATOM 585 O O . ASP A 1 73 ? 3.903 -4.145 -0.917 1.00 94.94 73 ASP A O 1
ATOM 589 N N . VAL A 1 74 ? 4.133 -6.322 -1.423 1.00 96.00 74 VAL A N 1
ATOM 590 C CA . VAL A 1 74 ? 3.209 -6.251 -2.569 1.00 96.00 74 VAL A CA 1
ATOM 591 C C . VAL A 1 74 ? 1.833 -5.782 -2.107 1.00 96.00 74 VAL A C 1
ATOM 593 O O . VAL A 1 74 ? 1.339 -4.778 -2.618 1.00 96.00 74 VAL A O 1
ATOM 596 N N . GLY A 1 75 ? 1.255 -6.438 -1.099 1.00 95.94 75 GLY A N 1
ATOM 597 C CA . GLY A 1 75 ? -0.039 -6.055 -0.544 1.00 95.94 75 GLY A CA 1
ATOM 598 C C . GLY A 1 75 ? -0.024 -4.657 0.060 1.00 95.94 75 GLY A C 1
ATOM 599 O O . GLY A 1 75 ? -0.907 -3.858 -0.215 1.00 95.94 75 GLY A O 1
ATOM 600 N N . ARG A 1 76 ? 1.018 -4.295 0.812 1.00 95.88 76 ARG A N 1
ATOM 601 C CA . ARG A 1 76 ? 1.141 -2.963 1.424 1.00 95.88 76 ARG A CA 1
ATOM 602 C C . ARG A 1 76 ? 1.097 -1.829 0.396 1.00 95.88 76 ARG A C 1
ATOM 604 O O . ARG A 1 76 ? 0.419 -0.816 0.600 1.00 95.88 76 ARG A O 1
ATOM 611 N N . TRP A 1 77 ? 1.876 -1.949 -0.677 1.00 94.69 77 TRP A N 1
ATOM 612 C CA . TRP A 1 77 ? 1.949 -0.910 -1.704 1.00 94.69 77 TRP A CA 1
ATOM 613 C C . TRP A 1 77 ? 0.737 -0.981 -2.636 1.00 94.69 77 TRP A C 1
ATOM 615 O O . TRP A 1 77 ? 0.154 0.061 -2.930 1.00 94.69 77 TRP A O 1
ATOM 625 N N . GLY A 1 78 ? 0.296 -2.189 -2.990 1.00 93.75 78 GLY A N 1
ATOM 626 C CA . GLY A 1 78 ? -0.835 -2.452 -3.876 1.00 93.75 78 GLY A CA 1
ATOM 627 C C . GLY A 1 78 ? -2.219 -2.303 -3.241 1.00 93.75 78 GLY A C 1
ATOM 628 O O . GLY A 1 78 ? -3.185 -2.163 -3.967 1.00 93.75 78 GLY A O 1
ATOM 629 N N . PHE A 1 79 ? -2.377 -2.264 -1.916 1.00 94.69 79 PHE A N 1
ATOM 630 C CA . PHE A 1 79 ? -3.698 -2.292 -1.259 1.00 94.69 79 PHE A CA 1
ATOM 631 C C . PHE A 1 79 ? -4.714 -1.284 -1.830 1.00 94.69 79 PHE A C 1
ATOM 633 O O . PHE A 1 79 ? -5.903 -1.579 -1.932 1.00 94.69 79 PHE A O 1
ATOM 640 N N . LEU A 1 80 ? -4.256 -0.103 -2.248 1.00 92.25 80 LEU A N 1
ATOM 641 C CA . LEU A 1 80 ? -5.105 0.947 -2.821 1.00 92.25 80 LEU A CA 1
ATOM 642 C C . LEU A 1 80 ? -5.234 0.890 -4.350 1.00 92.25 80 LEU A C 1
ATOM 644 O O . LEU A 1 80 ? -6.001 1.653 -4.924 1.00 92.25 80 LEU A O 1
ATOM 648 N N . THR A 1 81 ? -4.505 0.008 -5.024 1.00 88.81 81 THR A N 1
ATOM 649 C CA . THR A 1 81 ? -4.516 -0.144 -6.478 1.00 88.81 81 THR A CA 1
ATOM 650 C C . THR A 1 81 ? -5.539 -1.198 -6.904 1.00 88.81 81 THR A C 1
ATOM 652 O O . THR A 1 81 ? -5.855 -2.138 -6.172 1.00 88.81 81 THR A O 1
ATOM 655 N N . VAL A 1 82 ? -6.102 -1.041 -8.102 1.00 87.19 82 VAL A N 1
ATOM 656 C CA . VAL A 1 82 ? -7.163 -1.933 -8.609 1.00 87.19 82 VAL A CA 1
ATOM 657 C C . VAL A 1 82 ? -6.652 -3.362 -8.836 1.00 87.19 82 VAL A C 1
ATOM 659 O O . VAL A 1 82 ? -7.419 -4.308 -8.692 1.00 87.19 82 VAL A O 1
ATOM 662 N N . ASP A 1 83 ? -5.365 -3.525 -9.142 1.00 88.06 83 ASP A N 1
ATOM 663 C CA . ASP A 1 83 ? -4.720 -4.796 -9.490 1.00 88.06 83 ASP A CA 1
ATOM 664 C C . ASP A 1 83 ? -4.284 -5.651 -8.288 1.00 88.06 83 ASP A C 1
ATOM 666 O O . ASP A 1 83 ? -3.766 -6.747 -8.494 1.00 88.06 83 ASP A O 1
ATOM 670 N N . ALA A 1 84 ? -4.455 -5.180 -7.047 1.00 90.75 84 ALA A N 1
ATOM 671 C CA . ALA A 1 84 ? -4.083 -5.971 -5.875 1.00 90.75 84 ALA A CA 1
ATOM 672 C C . ALA A 1 84 ? -4.921 -7.244 -5.753 1.00 90.75 84 ALA A C 1
ATOM 674 O O . ALA A 1 84 ? -6.156 -7.195 -5.730 1.00 90.75 84 ALA A O 1
ATOM 675 N N . THR A 1 85 ? -4.234 -8.379 -5.637 1.00 94.00 85 THR A N 1
ATOM 676 C CA . THR A 1 85 ? -4.885 -9.685 -5.531 1.00 94.00 85 THR A CA 1
ATOM 677 C C . THR A 1 85 ? -5.314 -9.979 -4.088 1.00 94.00 85 THR A C 1
ATOM 679 O O . THR A 1 85 ? -4.745 -9.425 -3.141 1.00 94.00 85 THR A O 1
ATOM 682 N N . PRO A 1 86 ? -6.299 -10.872 -3.876 1.00 94.50 86 PRO A N 1
ATOM 683 C CA . PRO A 1 86 ? -6.712 -11.267 -2.531 1.00 94.50 86 PRO A CA 1
ATOM 684 C C . PRO A 1 86 ? -5.566 -11.830 -1.678 1.00 94.50 86 PRO A C 1
ATOM 686 O O . PRO A 1 86 ? -5.483 -11.511 -0.496 1.00 94.50 86 PRO A O 1
ATOM 689 N N . ASP A 1 87 ? -4.655 -12.605 -2.274 1.00 96.19 87 ASP A N 1
ATOM 690 C CA . ASP A 1 87 ? -3.515 -13.203 -1.565 1.00 96.19 87 ASP A CA 1
ATOM 691 C C . ASP A 1 87 ? -2.497 -12.148 -1.111 1.00 96.19 87 ASP A C 1
ATOM 693 O O . ASP A 1 87 ? -1.962 -12.219 -0.003 1.00 96.19 87 ASP A O 1
ATOM 697 N N . GLU A 1 88 ? -2.254 -11.134 -1.947 1.00 96.19 88 GLU A N 1
ATOM 698 C CA . GLU A 1 88 ? -1.392 -9.996 -1.615 1.00 96.19 88 GLU A CA 1
ATOM 699 C C . GLU A 1 88 ? -1.981 -9.199 -0.445 1.00 96.19 88 GLU A C 1
ATOM 701 O O . GLU A 1 88 ? -1.279 -8.886 0.520 1.00 96.19 88 GLU A O 1
ATOM 706 N N . ILE A 1 89 ? -3.287 -8.920 -0.496 1.00 95.12 89 ILE A N 1
ATOM 707 C CA . ILE A 1 89 ? -4.005 -8.220 0.576 1.00 95.12 89 ILE A CA 1
ATOM 708 C C . ILE A 1 89 ? -3.966 -9.043 1.870 1.00 95.12 89 ILE A C 1
ATOM 710 O O . ILE A 1 89 ? -3.629 -8.504 2.923 1.00 95.12 89 ILE A O 1
ATOM 714 N N . ALA A 1 90 ? -4.213 -10.352 1.798 1.00 95.56 90 ALA A N 1
ATOM 715 C CA . ALA A 1 90 ? -4.175 -11.236 2.959 1.00 95.56 90 ALA A CA 1
ATOM 716 C C . ALA A 1 90 ? -2.776 -11.313 3.597 1.00 95.56 90 ALA A C 1
ATOM 718 O O . ALA A 1 90 ? -2.651 -11.340 4.824 1.00 95.56 90 ALA A O 1
ATOM 719 N N . ALA A 1 91 ? -1.709 -11.314 2.791 1.00 96.75 91 ALA A N 1
ATOM 720 C CA . ALA A 1 91 ? -0.337 -11.276 3.294 1.00 96.75 91 ALA A CA 1
ATOM 721 C C . ALA A 1 91 ? -0.040 -9.964 4.039 1.00 96.75 91 ALA A C 1
ATOM 723 O O . ALA A 1 91 ? 0.566 -9.983 5.115 1.00 96.75 91 ALA A O 1
ATOM 724 N N . PHE A 1 92 ? -0.494 -8.832 3.494 1.00 96.50 92 PHE A N 1
ATOM 725 C CA . PHE A 1 92 ? -0.388 -7.532 4.153 1.00 96.50 92 PHE A CA 1
ATOM 726 C C . PHE A 1 92 ? -1.171 -7.487 5.470 1.00 96.50 92 PHE A C 1
ATOM 728 O O . PHE A 1 92 ? -0.608 -7.068 6.487 1.00 96.50 92 PHE A O 1
ATOM 735 N N . ASP A 1 93 ? -2.411 -7.978 5.466 1.00 94.25 93 ASP A N 1
ATOM 736 C CA . ASP A 1 93 ? -3.280 -8.054 6.641 1.00 94.25 93 ASP A CA 1
ATOM 737 C C . ASP A 1 93 ? -2.679 -8.933 7.741 1.00 94.25 93 ASP A C 1
ATOM 739 O O . ASP A 1 93 ? -2.624 -8.528 8.900 1.00 94.25 93 ASP A O 1
ATOM 743 N N . LYS A 1 94 ? -2.146 -10.108 7.391 1.00 94.94 94 LYS A N 1
ATOM 744 C CA . LYS A 1 94 ? -1.501 -11.013 8.353 1.00 94.94 94 LYS A CA 1
ATOM 745 C C . LYS A 1 94 ? -0.267 -10.387 9.009 1.00 94.94 94 LYS A C 1
ATOM 747 O O . LYS A 1 94 ? -0.004 -10.645 10.180 1.00 94.94 94 LYS A O 1
ATOM 752 N N . ALA A 1 95 ? 0.499 -9.592 8.261 1.00 95.50 95 ALA A N 1
ATOM 753 C CA . ALA A 1 95 ? 1.676 -8.899 8.783 1.00 95.50 95 ALA A CA 1
ATOM 754 C C . ALA A 1 95 ? 1.322 -7.662 9.631 1.00 95.50 95 ALA A C 1
ATOM 756 O O . ALA A 1 95 ? 2.132 -7.235 10.453 1.00 95.50 95 ALA A O 1
ATOM 757 N N . HIS A 1 96 ? 0.128 -7.093 9.443 1.00 92.38 96 HIS A N 1
ATOM 758 C CA . HIS A 1 96 ? -0.355 -5.899 10.136 1.00 92.38 96 HIS A CA 1
ATOM 759 C C . HIS A 1 96 ? -1.780 -6.147 10.647 1.00 92.38 96 HIS A C 1
ATOM 761 O O . HIS A 1 96 ? -2.750 -5.597 10.136 1.00 92.38 96 HIS A O 1
ATOM 767 N N . SER A 1 97 ? -1.913 -6.989 11.670 1.00 86.19 97 SER A N 1
ATOM 768 C CA . SER A 1 97 ? -3.202 -7.564 12.080 1.00 86.19 97 SER A CA 1
ATOM 769 C C . SER A 1 97 ? -4.287 -6.529 12.432 1.00 86.19 97 SER A C 1
ATOM 771 O O . SER A 1 97 ? -5.471 -6.795 12.249 1.00 86.19 97 SER A O 1
ATOM 773 N N . GLY A 1 98 ? -3.903 -5.336 12.900 1.00 90.50 98 GLY A N 1
ATOM 774 C CA . GLY A 1 98 ? -4.828 -4.232 13.195 1.00 90.50 98 GLY A CA 1
ATOM 775 C C . GLY A 1 98 ? -5.030 -3.287 12.008 1.00 90.50 98 GLY A C 1
ATOM 776 O O . GLY A 1 98 ? -4.085 -2.964 11.284 1.00 90.50 98 GLY A O 1
ATOM 777 N N . ALA A 1 99 ? -6.254 -2.808 11.810 1.00 91.12 99 ALA A N 1
ATOM 778 C CA . ALA A 1 99 ? -6.581 -1.758 10.849 1.00 91.12 99 ALA A CA 1
ATOM 779 C C . ALA A 1 99 ? -5.792 -0.471 11.132 1.00 91.12 99 ALA A C 1
ATOM 781 O O . ALA A 1 99 ? -5.298 0.160 10.195 1.00 91.12 99 ALA A O 1
ATOM 782 N N . TRP A 1 100 ? -5.555 -0.127 12.405 1.00 88.69 100 TRP A N 1
ATOM 783 C CA . TRP A 1 100 ? -4.678 1.003 12.746 1.00 88.69 100 TRP A CA 1
ATOM 784 C C . TRP A 1 100 ? -3.226 0.783 12.289 1.00 88.69 100 TRP A C 1
ATOM 786 O O . TRP A 1 100 ? -2.606 1.670 11.696 1.00 88.69 100 TRP A O 1
ATOM 796 N N . ALA A 1 101 ? -2.689 -0.427 12.480 1.00 91.56 101 ALA A N 1
ATOM 797 C CA . ALA A 1 101 ? -1.343 -0.779 12.024 1.00 91.56 101 ALA A CA 1
ATOM 798 C C . ALA A 1 101 ? -1.228 -0.722 10.492 1.00 91.56 101 ALA A C 1
ATOM 800 O O . ALA A 1 101 ? -0.235 -0.220 9.961 1.00 91.56 101 ALA A O 1
ATOM 801 N N . ARG A 1 102 ? -2.263 -1.172 9.776 1.00 93.44 102 ARG A N 1
ATOM 802 C CA . ARG A 1 102 ? -2.357 -1.092 8.311 1.00 93.44 102 ARG A CA 1
ATOM 803 C C . ARG A 1 102 ? -2.433 0.343 7.815 1.00 93.44 102 ARG A C 1
ATOM 805 O O . ARG A 1 102 ? -1.740 0.685 6.856 1.00 93.44 102 ARG A O 1
ATOM 812 N N . LEU A 1 103 ? -3.200 1.198 8.488 1.00 90.69 103 LEU A N 1
ATOM 813 C CA . LEU A 1 103 ? -3.290 2.616 8.153 1.00 90.69 103 LEU A CA 1
ATOM 814 C C . LEU A 1 103 ? -1.914 3.291 8.267 1.00 90.69 103 LEU A C 1
ATOM 816 O O . LEU A 1 103 ? -1.463 3.923 7.310 1.00 90.69 103 LEU A O 1
ATOM 820 N N . LEU A 1 104 ? -1.187 3.059 9.366 1.00 89.75 104 LEU A N 1
ATOM 821 C CA . LEU A 1 104 ? 0.184 3.554 9.548 1.00 89.75 104 LEU A CA 1
ATOM 822 C C . LEU A 1 104 ? 1.160 2.976 8.512 1.00 89.75 104 LEU A C 1
ATOM 824 O O . LEU A 1 104 ? 1.993 3.698 7.954 1.00 89.75 104 LEU A O 1
ATOM 828 N N . ALA A 1 105 ? 1.056 1.678 8.220 1.00 91.50 105 ALA A N 1
ATOM 829 C CA . ALA A 1 105 ? 1.912 1.010 7.248 1.00 91.50 105 ALA A CA 1
ATOM 830 C C . ALA A 1 105 ? 1.683 1.520 5.819 1.00 91.50 105 ALA A C 1
ATOM 832 O O . ALA A 1 105 ? 2.652 1.609 5.052 1.00 91.50 105 ALA A O 1
ATOM 833 N N . SER A 1 106 ? 0.444 1.893 5.476 1.00 86.12 106 SER A N 1
ATOM 834 C CA . SER A 1 106 ? 0.076 2.438 4.167 1.00 86.12 106 SER A CA 1
ATOM 835 C C . SER A 1 106 ? 0.795 3.756 3.864 1.00 86.12 106 SER A C 1
ATOM 837 O O . SER A 1 106 ? 1.095 4.016 2.697 1.00 86.12 106 SER A O 1
ATOM 839 N N . LYS A 1 107 ? 1.125 4.541 4.906 1.00 84.81 107 LYS A N 1
ATOM 840 C CA . LYS A 1 107 ? 1.762 5.871 4.847 1.00 84.81 107 LYS A CA 1
ATOM 841 C C . LYS A 1 107 ? 1.012 6.913 4.013 1.00 84.81 107 LYS A C 1
ATOM 843 O O . LYS A 1 107 ? 1.576 7.973 3.746 1.00 84.81 107 LYS A O 1
ATOM 848 N N . VAL A 1 108 ? -0.222 6.619 3.612 1.00 80.00 108 VAL A N 1
ATOM 849 C CA . VAL A 1 108 ? -1.055 7.550 2.856 1.00 80.00 108 VAL A CA 1
ATOM 850 C C . VAL A 1 108 ? -1.378 8.735 3.744 1.00 80.00 108 VAL A C 1
ATOM 852 O O . VAL A 1 108 ? -1.826 8.578 4.882 1.00 80.00 108 VAL A O 1
ATOM 855 N N . LYS A 1 109 ? -1.091 9.931 3.243 1.00 71.94 109 LYS A N 1
ATOM 856 C CA . LYS A 1 109 ? -1.536 11.154 3.893 1.00 71.94 109 LYS A CA 1
ATOM 857 C C . LYS A 1 109 ? -3.000 11.305 3.522 1.00 71.94 109 LYS A C 1
ATOM 859 O O . LYS A 1 109 ? -3.380 11.068 2.381 1.00 71.94 109 LYS A O 1
ATOM 864 N N . ALA A 1 110 ? -3.831 11.686 4.486 1.00 54.41 110 ALA A N 1
ATOM 865 C CA . ALA A 1 110 ? -5.216 12.052 4.221 1.00 54.41 110 ALA A CA 1
ATOM 866 C C . ALA A 1 110 ? -5.247 13.339 3.369 1.00 54.41 110 ALA A C 1
ATOM 868 O O . ALA A 1 110 ? -5.453 14.438 3.873 1.00 54.41 110 ALA A O 1
ATOM 869 N N . GLY A 1 111 ? -4.928 13.218 2.082 1.00 56.75 111 GLY A N 1
ATOM 870 C CA . GLY A 1 111 ? -5.265 14.179 1.046 1.00 56.75 111 GLY A CA 1
ATOM 871 C C . GLY A 1 111 ? -6.707 13.945 0.592 1.00 56.75 111 GLY A C 1
ATOM 872 O O . GLY A 1 111 ? -7.293 12.910 0.920 1.00 56.75 111 GLY A O 1
ATOM 873 N N . PRO A 1 112 ? -7.312 14.894 -0.138 1.00 51.19 112 PRO A N 1
ATOM 874 C CA . PRO A 1 112 ? -8.691 14.753 -0.579 1.00 51.19 112 PRO A CA 1
ATOM 875 C C . PRO A 1 112 ? -8.841 13.469 -1.404 1.00 51.19 112 PRO A C 1
ATOM 877 O O . PRO A 1 112 ? -8.169 13.289 -2.424 1.00 51.19 112 PRO A O 1
ATOM 880 N N . ALA A 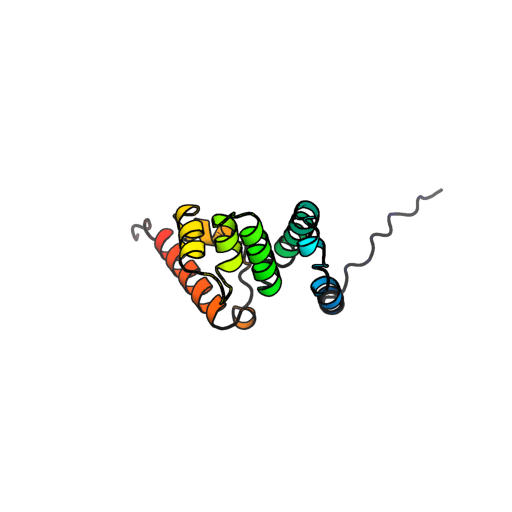1 113 ? -9.720 12.582 -0.929 1.00 53.12 113 ALA A N 1
ATOM 881 C CA . ALA A 1 113 ? -10.009 11.271 -1.510 1.00 53.12 113 ALA A CA 1
ATOM 882 C C . ALA A 1 113 ? -10.356 11.347 -3.010 1.00 53.12 113 ALA A C 1
ATOM 884 O O . ALA A 1 113 ? -10.164 10.385 -3.748 1.00 53.12 113 ALA A O 1
ATOM 885 N N . ASP A 1 114 ? -10.781 12.512 -3.494 1.00 55.62 114 ASP A N 1
ATOM 886 C CA . ASP A 1 114 ? -11.075 12.770 -4.903 1.00 55.62 114 ASP A CA 1
ATOM 887 C C . ASP A 1 114 ? -9.882 12.518 -5.847 1.00 55.62 114 ASP A C 1
ATOM 889 O O . ASP A 1 114 ? -10.083 12.290 -7.037 1.00 55.62 114 ASP A O 1
ATOM 893 N N . GLN A 1 115 ? -8.640 12.502 -5.343 1.00 69.12 115 GLN A N 1
ATOM 894 C CA . GLN A 1 115 ? -7.440 12.262 -6.163 1.00 69.12 115 GLN A CA 1
ATOM 895 C C . GLN A 1 115 ? -7.056 10.781 -6.312 1.00 69.12 115 GLN A C 1
ATOM 897 O O . GLN A 1 115 ? -6.257 10.452 -7.186 1.00 69.12 115 GLN A O 1
ATOM 902 N N . LEU A 1 116 ? -7.604 9.886 -5.484 1.00 76.19 116 LEU A N 1
ATOM 903 C CA . LEU A 1 116 ? -7.241 8.462 -5.476 1.00 76.19 116 LEU A CA 1
ATOM 904 C C . LEU A 1 116 ? -8.124 7.623 -6.422 1.00 76.19 116 LEU A C 1
ATOM 906 O O . LEU A 1 116 ? -7.803 6.483 -6.747 1.00 76.19 116 LEU A O 1
ATOM 910 N N . GLY A 1 117 ? -9.235 8.182 -6.901 1.00 83.75 117 GLY A N 1
ATOM 911 C CA . GLY A 1 117 ? -10.225 7.434 -7.671 1.00 83.75 117 GLY A CA 1
ATOM 912 C C . GLY A 1 117 ? -11.071 6.489 -6.800 1.00 83.75 117 GLY A C 1
ATOM 913 O O . GLY A 1 117 ? -10.779 6.256 -5.628 1.00 83.75 117 GLY A O 1
ATOM 914 N N . PRO A 1 118 ? -12.159 5.929 -7.353 1.00 86.25 118 PRO A N 1
ATOM 915 C CA . PRO A 1 118 ? -13.243 5.353 -6.555 1.00 86.25 118 PRO A CA 1
ATOM 916 C C . PRO A 1 118 ? -12.833 4.121 -5.736 1.00 86.25 118 PRO A C 1
ATOM 918 O O . PRO A 1 118 ? -13.213 4.005 -4.574 1.00 86.25 118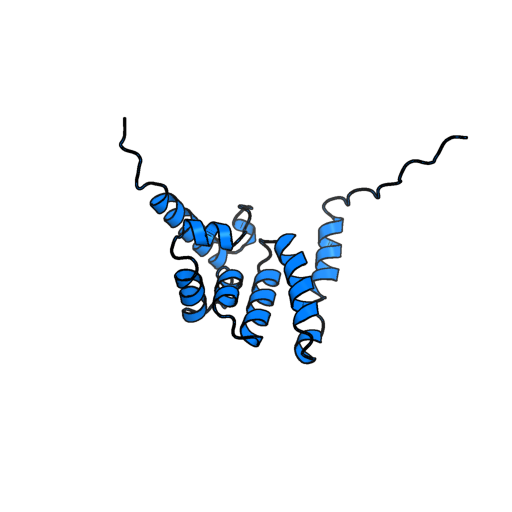 PRO A O 1
ATOM 921 N N . VAL A 1 119 ? -12.034 3.214 -6.310 1.00 88.19 119 VAL A N 1
ATOM 922 C CA . VAL A 1 119 ? -11.620 1.970 -5.633 1.00 88.19 119 VAL A CA 1
ATOM 923 C C . VAL A 1 119 ? -10.696 2.265 -4.454 1.00 88.19 119 VAL A C 1
ATOM 925 O O . VAL A 1 119 ? -10.919 1.771 -3.349 1.00 88.19 119 VAL A O 1
ATOM 928 N N . ALA A 1 120 ? -9.674 3.088 -4.679 1.00 89.38 120 ALA A N 1
ATOM 929 C CA . ALA A 1 120 ? -8.715 3.458 -3.651 1.00 89.38 120 ALA A CA 1
ATOM 930 C C . ALA A 1 120 ? -9.392 4.232 -2.515 1.00 89.38 120 ALA A C 1
ATOM 932 O O . ALA A 1 120 ? -9.157 3.933 -1.345 1.00 89.38 120 ALA A O 1
ATOM 933 N N . SER A 1 121 ? -10.282 5.169 -2.853 1.00 88.25 121 SER A N 1
ATOM 934 C CA . SER A 1 121 ? -11.043 5.942 -1.871 1.00 88.25 121 SER A CA 1
ATOM 935 C C . SER A 1 121 ? -11.967 5.067 -1.038 1.00 88.25 121 SER A C 1
ATOM 937 O O . SER A 1 121 ? -11.992 5.216 0.181 1.00 88.25 121 SER A O 1
ATOM 939 N N . ALA A 1 122 ? -12.663 4.107 -1.654 1.00 90.19 122 ALA A N 1
ATOM 940 C CA . ALA A 1 122 ? -13.503 3.158 -0.927 1.00 90.19 122 ALA A CA 1
ATOM 941 C C . ALA A 1 122 ? -12.681 2.294 0.045 1.00 90.19 122 ALA A C 1
ATOM 943 O O . ALA A 1 122 ? -13.029 2.184 1.221 1.00 90.19 122 ALA A O 1
ATOM 944 N N . ARG A 1 123 ? -11.555 1.731 -0.415 1.00 91.56 123 ARG A N 1
ATOM 945 C CA . ARG A 1 123 ? -10.671 0.902 0.424 1.00 91.56 123 ARG A CA 1
ATOM 946 C C . ARG A 1 123 ? -10.043 1.695 1.569 1.00 91.56 123 ARG A C 1
ATOM 948 O O . ARG A 1 123 ? -9.996 1.204 2.695 1.00 91.56 123 ARG A O 1
ATOM 955 N N . LEU A 1 124 ? -9.585 2.920 1.307 1.00 91.00 124 LEU A N 1
ATOM 956 C CA . LEU A 1 124 ? -9.025 3.794 2.337 1.00 91.00 124 LEU A CA 1
ATOM 957 C C . LEU A 1 124 ? -10.088 4.206 3.363 1.00 91.00 124 LEU A C 1
ATOM 959 O O . LEU A 1 124 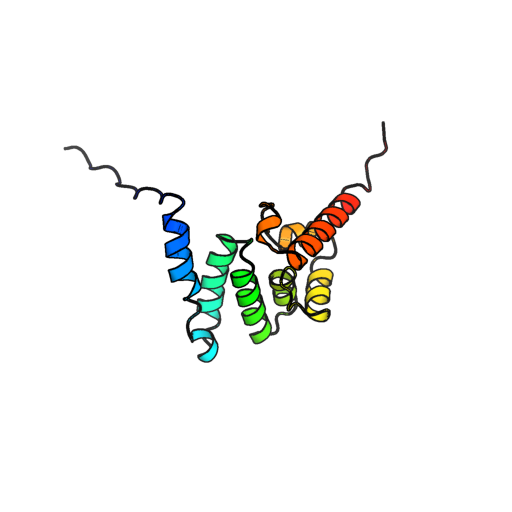? -9.820 4.147 4.560 1.00 91.00 124 LEU A O 1
ATOM 963 N N . ALA A 1 125 ? -11.293 4.573 2.915 1.00 90.19 125 ALA A N 1
ATOM 964 C CA . ALA A 1 125 ? -12.401 4.922 3.802 1.00 90.19 125 ALA A CA 1
ATOM 965 C C . ALA A 1 125 ? -12.787 3.750 4.714 1.00 90.19 125 ALA A C 1
ATOM 967 O O . ALA A 1 125 ? -12.920 3.933 5.924 1.00 90.19 125 ALA A O 1
ATOM 968 N N . GLN A 1 126 ? -12.885 2.538 4.160 1.00 91.81 126 GLN A N 1
ATOM 969 C CA . GLN A 1 126 ? -13.141 1.329 4.941 1.00 91.81 126 GLN A CA 1
ATOM 970 C C . GLN A 1 126 ? -12.039 1.083 5.979 1.00 91.81 126 GLN A C 1
ATOM 972 O O . GLN A 1 126 ? -12.342 0.802 7.139 1.00 91.81 126 GLN A O 1
ATOM 977 N N . LEU A 1 127 ? -10.769 1.220 5.589 1.00 91.56 127 LEU A N 1
ATOM 978 C CA . LEU A 1 127 ? -9.643 1.025 6.500 1.00 91.56 127 LEU A CA 1
ATOM 979 C C . LEU A 1 127 ? -9.647 2.051 7.644 1.00 91.56 127 LEU A C 1
ATOM 981 O O . LEU A 1 127 ? -9.438 1.682 8.798 1.00 91.56 127 LEU A O 1
ATOM 985 N N . ILE A 1 128 ? -9.928 3.323 7.344 1.00 90.19 128 ILE A N 1
ATOM 986 C CA . ILE A 1 128 ? -10.066 4.388 8.349 1.00 90.19 128 ILE A CA 1
ATOM 987 C C . ILE A 1 128 ? -11.226 4.084 9.300 1.00 90.19 128 ILE A C 1
ATOM 989 O O . ILE A 1 128 ? -11.065 4.206 10.512 1.00 90.19 128 ILE A O 1
ATOM 993 N N . GLN A 1 129 ? -12.378 3.656 8.776 1.00 90.75 129 GLN A N 1
ATOM 994 C CA . GLN A 1 129 ? -13.533 3.296 9.595 1.00 90.75 129 GLN A CA 1
ATOM 995 C C . GLN A 1 129 ? -13.202 2.139 10.544 1.00 90.75 129 GLN A C 1
ATOM 997 O O . GLN A 1 129 ? -13.462 2.247 11.740 1.00 90.75 129 GLN A O 1
ATOM 1002 N N . GLN A 1 130 ? -12.601 1.059 10.038 1.00 90.94 130 GLN A N 1
ATOM 1003 C CA . GLN A 1 130 ? -12.179 -0.087 10.850 1.00 90.94 130 GLN A CA 1
ATOM 1004 C C . GLN A 1 130 ? -11.186 0.330 11.936 1.00 90.94 130 GLN A C 1
ATOM 1006 O O . GLN A 1 130 ? -11.346 -0.046 13.093 1.00 90.94 130 GLN A O 1
ATOM 1011 N N . ALA A 1 131 ? -10.203 1.157 11.583 1.00 89.69 131 ALA A N 1
ATOM 1012 C CA . ALA A 1 131 ? -9.222 1.657 12.533 1.00 89.69 131 ALA A CA 1
ATOM 1013 C C . ALA A 1 131 ? -9.860 2.559 13.607 1.00 89.69 131 ALA A C 1
ATOM 1015 O O . ALA A 1 131 ? -9.465 2.508 14.769 1.00 89.69 131 ALA A O 1
ATOM 1016 N N . GLY A 1 132 ? -10.889 3.332 13.244 1.00 87.69 132 GLY A N 1
ATOM 1017 C CA . GLY A 1 132 ? -11.719 4.076 14.190 1.00 87.69 132 GLY A CA 1
ATOM 1018 C C . GLY A 1 132 ? -12.449 3.154 15.168 1.00 87.69 132 GLY A C 1
ATOM 1019 O O . GLY A 1 132 ? -12.376 3.382 16.368 1.00 87.69 132 GLY A O 1
ATOM 1020 N N . GLN A 1 133 ? -13.072 2.073 14.687 1.00 87.62 133 GLN A N 1
ATOM 1021 C CA . GLN A 1 133 ? -13.740 1.083 15.550 1.00 87.62 133 GLN A CA 1
ATOM 1022 C C . GLN A 1 133 ? -12.758 0.351 16.479 1.00 87.62 133 GLN A C 1
ATOM 1024 O O . GLN A 1 133 ? -13.087 0.098 17.634 1.00 87.62 133 GLN A O 1
ATOM 1029 N N . GLU A 1 134 ? -11.546 0.047 16.002 1.00 85.81 134 GLU A N 1
ATOM 1030 C CA . GLU A 1 134 ? -10.459 -0.535 16.809 1.00 85.81 134 GLU A CA 1
ATOM 1031 C C . GLU A 1 134 ? -9.883 0.430 17.851 1.00 85.81 134 GLU A C 1
ATOM 1033 O O . GLU A 1 134 ? -9.368 -0.021 18.873 1.00 85.81 134 GLU A O 1
ATOM 1038 N N . ALA A 1 135 ? -9.967 1.742 17.621 1.00 71.81 135 ALA A N 1
ATOM 1039 C CA . ALA A 1 135 ? -9.619 2.764 18.609 1.00 71.81 135 ALA A CA 1
ATOM 1040 C C . ALA A 1 135 ? -10.770 3.045 19.598 1.00 71.81 135 ALA A C 1
ATOM 1042 O O . ALA A 1 135 ? -10.530 3.435 20.739 1.00 71.81 135 ALA A O 1
ATOM 1043 N N . GLN A 1 136 ? -12.015 2.794 19.184 1.00 60.81 136 GLN A N 1
ATOM 1044 C CA . GLN A 1 136 ? -13.239 2.933 19.974 1.00 60.81 136 GLN A CA 1
ATOM 1045 C C . GLN A 1 136 ? -13.640 1.780 20.947 1.00 60.81 136 GLN A C 1
ATOM 1047 O O . GLN A 1 136 ? -14.735 1.884 21.500 1.00 60.81 136 GLN A O 1
ATOM 1052 N N . PRO A 1 137 ? -12.858 0.715 21.259 1.00 55.59 137 PRO A N 1
ATOM 1053 C CA . PRO A 1 137 ? -13.294 -0.318 22.204 1.00 55.59 137 PRO A CA 1
ATOM 1054 C C . PRO A 1 137 ? -13.150 0.071 23.683 1.00 55.59 137 PRO A C 1
ATOM 1056 O O . PRO A 1 137 ? -13.600 -0.680 24.544 1.00 55.59 137 PRO A O 1
ATOM 1059 N N . TRP A 1 138 ? -12.536 1.212 24.017 1.00 55.19 138 TRP A N 1
ATOM 1060 C CA . TRP A 1 138 ? -12.364 1.647 25.408 1.00 55.19 138 TRP A CA 1
ATOM 1061 C C . TRP A 1 138 ? -12.626 3.149 25.582 1.00 55.19 138 TRP A C 1
ATOM 1063 O O . TRP A 1 138 ? -11.739 3.937 25.892 1.00 55.19 138 TRP A O 1
ATOM 1073 N N . TRP A 1 139 ? -13.885 3.548 25.408 1.00 51.47 139 TRP A N 1
ATOM 1074 C CA . TRP A 1 139 ? -14.428 4.694 26.136 1.00 51.47 139 TRP A CA 1
ATOM 1075 C C . TRP A 1 139 ? -15.640 4.210 26.937 1.00 51.47 139 TRP A C 1
ATOM 1077 O O . TRP A 1 139 ? -16.707 4.009 26.350 1.00 51.47 139 TRP A O 1
ATOM 1087 N N . PRO A 1 140 ? -15.523 3.970 28.255 1.00 47.84 140 PRO A N 1
ATOM 1088 C CA . PRO A 1 140 ? -16.708 3.880 29.086 1.00 4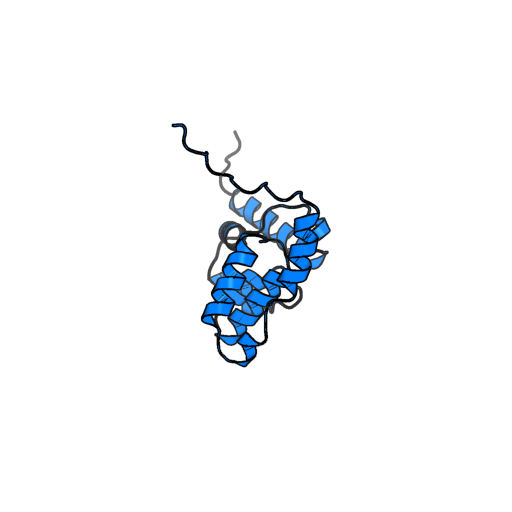7.84 140 PRO A CA 1
ATOM 1089 C C . PRO A 1 140 ? -17.263 5.303 29.165 1.00 47.84 140 PRO A C 1
ATOM 1091 O O . PRO A 1 140 ? -16.611 6.198 29.692 1.00 47.84 140 PRO A O 1
ATOM 1094 N N . GLY A 1 141 ? -18.421 5.535 28.550 1.00 65.44 141 GLY A N 1
ATOM 1095 C CA . GLY A 1 141 ? -19.074 6.837 28.593 1.00 65.44 141 GLY A CA 1
ATOM 1096 C C . GLY A 1 141 ? -19.296 7.299 30.030 1.00 65.44 141 GLY A C 1
ATOM 1097 O O . GLY A 1 141 ? -20.069 6.667 30.744 1.00 65.44 141 GLY A O 1
ATOM 1098 N N . VAL A 1 142 ? -18.635 8.392 30.416 1.00 44.75 142 VAL A N 1
ATOM 1099 C CA . VAL A 1 142 ? -19.036 9.338 31.470 1.00 44.75 142 VAL A CA 1
ATOM 1100 C C . VAL A 1 142 ? -18.340 10.671 31.242 1.00 44.75 142 VAL A C 1
ATOM 1102 O O . VAL A 1 142 ? -17.119 10.650 30.972 1.00 44.75 142 VAL A O 1
#

pLDDT: mean 75.38, std 20.19, range [35.56, 96.75]

Sequence (142 aa):
MRTPSEQRPPRPLIGKAREQLILFKEIVPPELHLGHYRPAMQRLASLTAAYPDDLDLRARRAALHRQVGNLVDVGRWGFLTVDATPDEIAAFDKAHSGAWARLLASKVKAGPADQLGPVASARLAQLIQQAGQEAQPWWPGV

Secondary structure (DSSP, 8-state):
-------PPPPPPHHHHHHHHHHHHT---GGGGTT-HHHHHHHHHHHHHH-TT-HHHHHHHHHHHHHTT-HHHHHHHHTTSTT--HHHHHHHHHHS-SHHHHHHHH------GGGTHHHHHHHHHHHHHHHHHHHTT-----

Radius of gyration: 19.03 Å; chains: 1; bounding box: 56×54×50 Å